Protein AF-A0AAJ5A5W4-F1 (afdb_monomer_lite)

Radius of gyration: 17.96 Å; chains: 1; bounding box: 40×36×42 Å

Foldseek 3Di:
DPPLVCLQLVNVLVVVVVVCCVPPNQAADEQEAEALGLLSQLVNCVVCVSNHPYYHYHHDNPDDVVNVVDDLVNVLVVLVCVQPVAKDQDPVRQVVVVCVVDVDDDPVSSVVSQQQWDQDPNMTGGPDDSVSSSSSD

Secondary structure (DSSP, 8-state):
--TGGGGSHHHHHHHHHHHHHHHHTT--EEEEEETHHHHHHHHHHHH-GGGEEEEEEESSSS--GGGGT--HHHHHHHHHHHHHH-EESSHHHHHHHHHHHSS---HHHHHHHHHTEEEETTEEEESS-HHHHHHT-

InterPro domains:
  IPR000073 Alpha/beta hydrolase fold-1 [PF00561] (14-70)
  IPR029058 Alpha/Beta hydrolase fold [G3DSA:3.40.50.1820] (3-135)
  IPR029058 Alpha/Beta hydrolase fold [SSF53474] (20-70)
  IPR050266 AB hydrolase superfamily [PTHR43798] (7-115)

pLDDT: mean 90.35, std 6.99, range [50.94, 97.75]

Organism: Lysinibacillus sphaericus (NCBI:txid1421)

Sequence (137 aa):
MTEEAAYLPSNVIALIEKMLTQKLGNKKFYLIGHSLGADLALHYAATFPKQIAGLILLDGGYLSSQDMGMTVEMELQNIESFCNDVRFSSWDEFFNRKKEELSRWSTELEAASRAQVKALDGEIRLALSTFTSTIAN

Structure (mmCIF, N/CA/C/O backbone):
data_AF-A0AAJ5A5W4-F1
#
_entry.id   AF-A0AAJ5A5W4-F1
#
loop_
_atom_site.group_PDB
_atom_site.id
_atom_site.type_symbol
_atom_site.label_atom_id
_atom_site.label_alt_id
_atom_site.label_comp_id
_atom_site.label_asym_id
_atom_site.label_entity_id
_atom_site.label_seq_id
_atom_site.pdbx_PDB_ins_code
_atom_site.Cartn_x
_atom_site.Cartn_y
_atom_site.Cartn_z
_atom_site.occupancy
_atom_site.B_iso_or_equiv
_atom_site.auth_seq_id
_atom_site.auth_comp_id
_atom_site.auth_asym_id
_atom_site.auth_atom_id
_atom_site.pdbx_PDB_model_num
ATOM 1 N N . MET A 1 1 ? -8.975 15.685 -10.532 1.00 50.94 1 MET A N 1
ATOM 2 C CA . MET A 1 1 ? -7.807 15.033 -9.906 1.00 50.94 1 MET A CA 1
ATOM 3 C C . MET A 1 1 ? -6.994 14.403 -11.014 1.00 50.94 1 MET A C 1
ATOM 5 O O . MET A 1 1 ? -7.603 13.893 -11.946 1.00 50.94 1 MET A O 1
ATOM 9 N N . THR A 1 2 ? -5.667 14.477 -10.949 1.00 65.25 2 THR A N 1
ATOM 10 C CA . THR A 1 2 ? -4.829 13.596 -11.773 1.00 65.25 2 THR A CA 1
ATOM 11 C C . THR A 1 2 ? -5.143 12.143 -11.407 1.00 65.25 2 THR A C 1
ATOM 13 O O . THR A 1 2 ? -5.598 11.881 -10.291 1.00 65.25 2 THR A O 1
ATOM 16 N N . GLU A 1 3 ? -4.934 11.209 -12.333 1.00 79.31 3 GLU A N 1
ATOM 17 C CA . GLU A 1 3 ? -5.112 9.773 -12.068 1.00 79.31 3 GLU A CA 1
ATOM 18 C C . GLU A 1 3 ? -4.286 9.330 -10.847 1.00 79.31 3 GLU A C 1
ATOM 20 O O . GLU A 1 3 ? -4.777 8.613 -9.983 1.00 79.31 3 GLU A O 1
ATOM 25 N N . GLU A 1 4 ? -3.085 9.886 -10.691 1.00 82.00 4 GLU A N 1
ATOM 26 C CA . GLU A 1 4 ? -2.177 9.586 -9.580 1.00 82.00 4 GLU A CA 1
ATOM 27 C C . GLU A 1 4 ? -2.664 10.104 -8.220 1.00 82.00 4 GLU A C 1
ATOM 29 O O . GLU A 1 4 ? -2.498 9.434 -7.206 1.00 82.00 4 GLU A O 1
ATOM 34 N N . ALA A 1 5 ? -3.338 11.259 -8.166 1.00 84.19 5 ALA A N 1
ATOM 35 C CA . ALA A 1 5 ? -3.869 11.778 -6.903 1.00 84.19 5 ALA A CA 1
ATOM 36 C C . ALA A 1 5 ? -4.951 10.862 -6.301 1.00 84.19 5 ALA A C 1
ATOM 38 O O . ALA A 1 5 ? -5.216 10.929 -5.099 1.00 84.19 5 ALA A O 1
ATOM 39 N N . ALA A 1 6 ? -5.579 9.998 -7.108 1.00 87.44 6 ALA A N 1
ATOM 40 C CA . ALA A 1 6 ? -6.508 8.987 -6.607 1.00 87.44 6 ALA A CA 1
ATOM 41 C C . ALA A 1 6 ? -5.825 7.956 -5.689 1.00 87.44 6 ALA A C 1
ATOM 43 O O . ALA A 1 6 ? -6.507 7.355 -4.862 1.00 87.44 6 ALA A O 1
ATOM 44 N N . TYR A 1 7 ? -4.500 7.807 -5.787 1.00 88.25 7 TYR A N 1
ATOM 45 C CA . TYR A 1 7 ? -3.698 6.897 -4.968 1.00 88.25 7 TYR A CA 1
ATOM 46 C C . TYR A 1 7 ? -3.205 7.506 -3.652 1.00 88.25 7 TYR A C 1
ATOM 48 O O . TYR A 1 7 ? -2.560 6.806 -2.877 1.00 88.25 7 TYR A O 1
ATOM 56 N N . LEU A 1 8 ? -3.534 8.769 -3.349 1.00 90.31 8 LEU A N 1
ATOM 57 C CA . LEU A 1 8 ? -3.280 9.320 -2.014 1.00 90.31 8 LEU A CA 1
ATOM 58 C C . LEU A 1 8 ? -3.928 8.420 -0.947 1.00 90.31 8 LEU A C 1
ATOM 60 O O . LEU A 1 8 ? -5.093 8.043 -1.130 1.00 90.31 8 LEU A O 1
ATOM 64 N N . PRO A 1 9 ? -3.254 8.136 0.186 1.00 90.06 9 PRO A N 1
ATOM 65 C CA . PRO A 1 9 ? -3.772 7.220 1.198 1.00 90.06 9 PRO A CA 1
ATOM 66 C C . PRO A 1 9 ? -5.204 7.551 1.625 1.00 90.06 9 PRO A C 1
ATOM 68 O O . PRO A 1 9 ? -6.063 6.679 1.631 1.00 90.06 9 PRO A O 1
ATOM 71 N N . SER A 1 10 ? -5.523 8.825 1.859 1.00 91.44 10 SER A N 1
ATOM 72 C CA . SER A 1 10 ? -6.882 9.264 2.214 1.00 91.44 10 SER A CA 1
ATOM 73 C C . SER A 1 10 ? -7.945 8.916 1.160 1.00 91.44 10 SER A C 1
ATOM 75 O O . SER A 1 10 ? -9.065 8.538 1.511 1.00 91.44 10 SER A O 1
ATOM 77 N N . ASN A 1 11 ? -7.605 8.992 -0.128 1.00 94.00 11 ASN A N 1
ATOM 78 C CA . ASN A 1 11 ? -8.512 8.655 -1.225 1.00 94.00 11 ASN A CA 1
ATOM 79 C C . ASN A 1 11 ? -8.690 7.139 -1.361 1.00 94.00 11 ASN A C 1
ATOM 81 O O . ASN A 1 11 ? -9.815 6.668 -1.551 1.00 94.00 11 ASN A O 1
ATOM 85 N N . VAL A 1 12 ? -7.608 6.373 -1.193 1.00 94.00 12 VAL A N 1
ATOM 86 C CA . VAL A 1 12 ? -7.657 4.905 -1.155 1.00 94.00 12 VAL A CA 1
ATOM 87 C C . VAL A 1 12 ? -8.518 4.432 0.020 1.00 94.00 12 VAL A C 1
ATOM 89 O O . VAL A 1 12 ? -9.384 3.577 -0.156 1.00 94.00 12 VAL A O 1
ATOM 92 N N . ILE A 1 13 ? -8.367 5.044 1.195 1.00 95.56 13 ILE A N 1
ATOM 93 C CA . ILE A 1 13 ? -9.171 4.754 2.389 1.00 95.56 13 ILE A CA 1
ATOM 94 C C . ILE A 1 13 ? -10.654 5.053 2.154 1.00 95.56 13 ILE A C 1
ATOM 96 O O . ILE A 1 13 ? -11.503 4.226 2.487 1.00 95.56 13 ILE A O 1
ATOM 100 N N . ALA A 1 14 ? -10.982 6.182 1.519 1.00 95.00 14 ALA A N 1
ATOM 101 C CA . ALA A 1 14 ? -12.362 6.509 1.160 1.00 95.00 14 ALA A CA 1
ATOM 102 C C . ALA A 1 14 ? -12.968 5.500 0.165 1.00 95.00 14 ALA A C 1
ATOM 104 O O . ALA A 1 14 ? -14.149 5.151 0.264 1.00 95.00 14 ALA A O 1
ATOM 105 N N . LEU A 1 15 ? -12.168 5.002 -0.784 1.00 95.31 15 LEU A N 1
ATOM 106 C CA . LEU A 1 15 ? -12.597 3.969 -1.725 1.00 95.31 15 LEU A CA 1
ATOM 107 C C . LEU A 1 15 ? -12.845 2.628 -1.022 1.00 95.31 15 LEU A C 1
ATOM 109 O O . LEU A 1 15 ? -13.897 2.018 -1.236 1.00 95.31 15 LEU A O 1
ATOM 113 N N . ILE A 1 16 ? -11.912 2.195 -0.169 1.00 95.19 16 ILE A N 1
ATOM 114 C CA . ILE A 1 16 ? -12.045 0.983 0.650 1.00 95.19 16 ILE A CA 1
ATOM 115 C C . ILE A 1 16 ? -13.313 1.076 1.500 1.00 95.19 16 ILE A C 1
ATOM 117 O O . ILE A 1 16 ? -14.120 0.148 1.497 1.00 95.19 16 ILE A O 1
ATOM 121 N N . GLU A 1 17 ? -13.543 2.215 2.152 1.00 95.75 17 GLU A N 1
ATOM 122 C CA . GLU A 1 17 ? -14.725 2.428 2.982 1.00 95.75 17 GLU A CA 1
ATOM 123 C C . GLU A 1 17 ? -16.028 2.282 2.204 1.00 95.75 17 GLU A C 1
ATOM 125 O O . GLU A 1 17 ? -16.952 1.578 2.622 1.00 95.75 17 GLU A O 1
ATOM 130 N N . LYS A 1 18 ? -16.093 2.896 1.021 1.00 95.94 18 LYS A N 1
ATOM 131 C CA . LYS A 1 18 ? -17.255 2.764 0.146 1.00 95.94 18 LYS A CA 1
ATOM 132 C C . LYS A 1 18 ? -17.523 1.297 -0.201 1.00 95.94 18 LYS A C 1
ATOM 134 O O . LYS A 1 18 ? -18.677 0.868 -0.167 1.00 95.94 18 LYS A O 1
ATOM 139 N N . MET A 1 19 ? -16.483 0.525 -0.517 1.00 95.44 19 MET A N 1
ATOM 140 C CA . MET A 1 19 ? -16.618 -0.898 -0.842 1.00 95.44 19 MET A CA 1
ATOM 141 C C . MET A 1 19 ? -17.059 -1.730 0.368 1.00 95.44 19 MET A C 1
ATOM 143 O O . MET A 1 19 ? -17.942 -2.582 0.236 1.00 95.44 19 MET A O 1
ATOM 147 N N . LEU A 1 20 ? -16.482 -1.479 1.545 1.00 95.19 20 LEU A N 1
ATOM 148 C CA . LEU A 1 20 ? -16.808 -2.201 2.774 1.00 95.19 20 LEU A CA 1
ATOM 149 C C . LEU A 1 20 ? -18.234 -1.905 3.231 1.00 95.19 20 LEU A C 1
ATOM 151 O O . LEU A 1 20 ? -18.993 -2.847 3.454 1.00 95.19 20 LEU A O 1
ATOM 155 N N . THR A 1 21 ? -18.652 -0.638 3.242 1.00 93.88 21 THR A N 1
ATOM 156 C CA . THR A 1 21 ? -20.037 -0.257 3.563 1.00 93.88 21 THR A CA 1
ATOM 157 C C . THR A 1 21 ? -21.031 -0.906 2.598 1.00 93.88 21 THR A C 1
ATOM 159 O O . THR A 1 21 ? -22.067 -1.417 3.020 1.00 93.88 21 THR A O 1
ATOM 162 N N . GLN A 1 22 ? -20.717 -0.965 1.298 1.00 95.81 22 GLN A N 1
ATOM 163 C CA . GLN A 1 22 ? -21.579 -1.627 0.312 1.00 95.81 22 GLN A CA 1
ATOM 164 C C . GLN A 1 22 ? -21.724 -3.138 0.545 1.00 95.81 22 GLN A C 1
ATOM 166 O O . GLN A 1 22 ? -22.773 -3.705 0.239 1.00 95.81 22 GLN A O 1
ATOM 171 N N . LYS A 1 23 ? -20.682 -3.808 1.049 1.00 94.88 23 LYS A N 1
ATOM 172 C CA . LYS A 1 23 ? -20.665 -5.269 1.228 1.00 94.88 23 LYS A CA 1
ATOM 173 C C . LYS A 1 23 ? -21.113 -5.719 2.616 1.00 94.88 23 LYS A C 1
ATOM 175 O O . LYS A 1 23 ? -21.761 -6.756 2.737 1.00 94.88 23 LYS A O 1
ATOM 180 N N . LEU A 1 24 ? -20.755 -4.967 3.650 1.00 94.69 24 LEU A N 1
ATOM 181 C CA . LEU A 1 24 ? -20.910 -5.341 5.056 1.00 94.69 24 LEU A CA 1
ATOM 182 C C . LEU A 1 24 ? -21.946 -4.473 5.786 1.00 94.69 24 LEU A C 1
ATOM 184 O O . LEU A 1 24 ? -22.426 -4.867 6.854 1.00 94.69 24 LEU A O 1
ATOM 188 N N . GLY A 1 25 ? -22.332 -3.330 5.211 1.00 92.38 25 GLY A N 1
ATOM 189 C CA . GLY A 1 25 ? -23.177 -2.339 5.870 1.00 92.38 25 GLY A CA 1
ATOM 190 C C . GLY A 1 25 ? -22.504 -1.808 7.133 1.00 92.38 25 GLY A C 1
ATOM 191 O O . GLY A 1 25 ? -21.308 -1.558 7.148 1.00 92.38 25 GLY A O 1
ATOM 192 N N . ASN A 1 26 ? -23.269 -1.711 8.220 1.00 89.06 26 ASN A N 1
ATOM 193 C CA . ASN A 1 26 ? -22.789 -1.181 9.504 1.00 89.06 26 ASN A CA 1
ATOM 194 C C . ASN A 1 26 ? -22.221 -2.262 10.444 1.00 89.06 26 ASN A C 1
ATOM 196 O O . ASN A 1 26 ? -22.122 -2.046 11.655 1.00 89.06 26 ASN A O 1
ATOM 200 N N . LYS A 1 27 ? -21.943 -3.469 9.938 1.00 94.69 27 LYS A N 1
ATOM 201 C CA . LYS A 1 27 ? -21.432 -4.562 10.773 1.00 94.69 27 LYS A CA 1
ATOM 202 C C . LYS A 1 27 ? -19.977 -4.303 11.127 1.00 94.69 27 LYS A C 1
ATOM 204 O O . LYS A 1 27 ? -19.191 -3.926 10.268 1.00 94.69 27 LYS A O 1
ATOM 209 N N . LYS A 1 28 ? -19.609 -4.586 12.378 1.00 96.81 28 LYS A N 1
ATOM 210 C CA . LYS A 1 28 ? -18.199 -4.601 12.764 1.00 96.81 28 LYS A CA 1
ATOM 211 C C . LYS A 1 28 ? -17.480 -5.788 12.129 1.00 96.81 28 LYS A C 1
ATOM 213 O O . LYS A 1 28 ? -18.059 -6.871 12.036 1.00 96.81 28 LYS A O 1
ATOM 218 N N . PHE A 1 29 ? -16.220 -5.604 11.757 1.00 97.25 29 PHE A N 1
ATOM 219 C CA . PHE A 1 29 ? -15.388 -6.648 11.160 1.00 97.25 29 PHE A CA 1
ATOM 220 C C . PHE A 1 29 ? -13.948 -6.602 11.677 1.00 97.25 29 PHE A C 1
ATOM 222 O O . PHE A 1 29 ? -13.493 -5.599 12.226 1.00 97.25 29 PHE A O 1
ATOM 229 N N . TYR A 1 30 ? -13.236 -7.714 11.514 1.00 97.62 30 TYR A N 1
ATOM 230 C CA . TYR A 1 30 ? -11.796 -7.767 11.733 1.00 97.62 30 TYR A CA 1
ATOM 231 C C . TYR A 1 30 ? -11.086 -7.316 10.463 1.00 97.62 30 TYR A C 1
ATOM 233 O O . TYR A 1 30 ? -11.425 -7.779 9.374 1.00 97.62 30 TYR A O 1
ATOM 241 N N . LEU A 1 31 ? -10.116 -6.420 10.610 1.00 97.06 31 LEU A N 1
ATOM 242 C CA . LEU A 1 31 ? -9.307 -5.924 9.509 1.00 97.06 31 LEU A CA 1
ATOM 243 C C . LEU A 1 31 ? -7.886 -6.457 9.654 1.00 97.06 31 LEU A C 1
ATOM 245 O O . LEU A 1 31 ? -7.284 -6.352 10.721 1.00 97.06 31 LEU A O 1
ATOM 249 N N . ILE A 1 32 ? -7.366 -7.038 8.579 1.00 97.06 32 ILE A N 1
ATOM 250 C CA . ILE A 1 32 ? -5.987 -7.503 8.497 1.00 97.06 32 ILE A CA 1
ATOM 251 C C . ILE A 1 32 ? -5.290 -6.788 7.346 1.00 97.06 32 ILE A C 1
ATOM 253 O O . ILE A 1 32 ? -5.837 -6.709 6.246 1.00 97.06 32 ILE A O 1
ATOM 257 N N . GLY A 1 33 ? -4.100 -6.264 7.614 1.00 95.56 33 GLY A N 1
ATOM 258 C CA . GLY A 1 33 ? -3.254 -5.610 6.626 1.00 95.56 33 GLY A CA 1
ATOM 259 C C . GLY A 1 33 ? -1.831 -6.151 6.690 1.00 95.56 33 GLY A C 1
ATOM 260 O O . GLY A 1 33 ? -1.361 -6.530 7.760 1.00 95.56 33 GLY A O 1
ATOM 261 N N . HIS A 1 34 ? -1.161 -6.204 5.541 1.00 94.56 34 HIS A N 1
ATOM 262 C CA . HIS A 1 34 ? 0.229 -6.641 5.413 1.00 94.56 34 HIS A CA 1
ATOM 263 C C . HIS A 1 34 ? 1.040 -5.613 4.623 1.00 94.56 34 HIS A C 1
ATOM 265 O O . HIS A 1 34 ? 0.541 -5.145 3.595 1.00 94.56 34 HIS A O 1
ATOM 271 N N . SER A 1 35 ? 2.268 -5.302 5.060 1.00 90.62 35 SER A N 1
ATOM 272 C CA . SER A 1 35 ? 3.137 -4.295 4.422 1.00 90.62 35 SER A CA 1
ATOM 273 C C . SER A 1 35 ? 2.375 -2.968 4.236 1.00 90.62 35 SER A C 1
ATOM 275 O O . SER A 1 35 ? 1.711 -2.541 5.177 1.00 90.62 35 SER A O 1
ATOM 277 N N . LEU A 1 36 ? 2.327 -2.382 3.033 1.00 89.12 36 LEU A N 1
ATOM 278 C CA . LEU A 1 36 ? 1.514 -1.188 2.734 1.00 89.12 36 LEU A CA 1
ATOM 279 C C . LEU A 1 36 ? 0.037 -1.339 3.150 1.00 89.12 36 LEU A C 1
ATOM 281 O O . LEU A 1 36 ? -0.628 -0.399 3.586 1.00 89.12 36 LEU A O 1
ATOM 285 N N . GLY A 1 37 ? -0.507 -2.550 3.026 1.00 93.25 37 GLY A N 1
ATOM 286 C CA . GLY A 1 37 ? -1.867 -2.846 3.460 1.00 93.25 37 GLY A CA 1
ATOM 287 C C . GLY A 1 37 ? -2.051 -2.723 4.974 1.00 93.25 37 GLY A C 1
ATOM 288 O O . GLY A 1 37 ? -3.168 -2.471 5.414 1.00 93.25 37 GLY A O 1
ATOM 289 N N . ALA A 1 38 ? -0.993 -2.894 5.771 1.00 94.38 38 ALA A N 1
ATOM 290 C CA . ALA A 1 38 ? -1.012 -2.682 7.216 1.00 94.38 38 ALA A CA 1
ATOM 291 C C . ALA A 1 38 ? -1.079 -1.186 7.557 1.00 94.38 38 ALA A C 1
ATOM 293 O O . ALA A 1 38 ? -1.890 -0.808 8.402 1.00 94.38 38 ALA A O 1
ATOM 294 N N . ASP A 1 39 ? -0.331 -0.335 6.848 1.00 91.94 39 ASP A N 1
ATOM 295 C CA . ASP A 1 39 ? -0.401 1.125 7.012 1.00 91.94 39 ASP A CA 1
ATOM 296 C C . ASP A 1 39 ? -1.795 1.651 6.648 1.00 91.94 39 ASP A C 1
ATOM 298 O O . ASP A 1 39 ? -2.427 2.388 7.412 1.00 91.94 39 ASP A O 1
ATOM 302 N N . LEU A 1 40 ? -2.345 1.178 5.523 1.00 94.62 40 LEU A N 1
ATOM 303 C CA . LEU A 1 40 ? -3.719 1.484 5.123 1.00 94.62 40 LEU A CA 1
ATOM 304 C C . LEU A 1 40 ? -4.745 0.935 6.123 1.00 94.62 40 LEU A C 1
ATOM 306 O O . LEU A 1 40 ? -5.713 1.620 6.447 1.00 94.62 40 LEU A O 1
ATOM 310 N N . ALA A 1 41 ? -4.557 -0.280 6.641 1.00 95.69 41 ALA A N 1
ATOM 311 C CA . ALA A 1 41 ? -5.464 -0.856 7.629 1.00 95.69 41 ALA A CA 1
ATOM 312 C C . ALA A 1 41 ? -5.464 -0.056 8.939 1.00 95.69 41 ALA A C 1
ATOM 314 O O . ALA A 1 41 ? -6.530 0.169 9.519 1.00 95.69 41 ALA A O 1
ATOM 315 N N . LEU A 1 42 ? -4.293 0.412 9.378 1.00 94.81 42 LEU A N 1
ATOM 316 C CA . LEU A 1 42 ? -4.173 1.277 10.544 1.00 94.81 42 LEU A CA 1
ATOM 317 C C . LEU A 1 42 ? -4.857 2.626 10.305 1.00 94.81 42 LEU A C 1
ATOM 319 O O . LEU A 1 42 ? -5.663 3.049 11.136 1.00 94.81 42 LEU A O 1
ATOM 323 N N . HIS A 1 43 ? -4.601 3.263 9.158 1.00 94.44 43 HIS A N 1
ATOM 324 C CA . HIS A 1 43 ? -5.259 4.514 8.779 1.00 94.44 43 HIS A CA 1
ATOM 325 C C . HIS A 1 43 ? -6.784 4.333 8.761 1.00 94.44 43 HIS A C 1
ATOM 327 O O . HIS A 1 43 ? -7.506 5.082 9.418 1.00 94.44 43 HIS A O 1
ATOM 333 N N . TYR A 1 44 ? -7.282 3.281 8.108 1.00 96.44 44 TYR A N 1
ATOM 334 C CA . TYR A 1 44 ? -8.710 2.978 8.042 1.00 96.44 44 TYR A CA 1
ATOM 335 C C . TYR A 1 44 ? -9.310 2.814 9.444 1.00 96.44 44 TYR A C 1
ATOM 337 O O . TYR A 1 44 ? -10.348 3.402 9.755 1.00 96.44 44 TYR A O 1
ATOM 345 N N . ALA A 1 45 ? -8.653 2.036 10.310 1.00 95.94 45 ALA A N 1
ATOM 346 C CA . ALA A 1 45 ? -9.125 1.785 11.665 1.00 95.94 45 ALA A CA 1
ATOM 347 C C . ALA A 1 45 ? -9.145 3.055 12.528 1.00 95.94 45 ALA A C 1
ATOM 349 O O . ALA A 1 45 ? -10.065 3.228 13.331 1.00 95.94 45 ALA A O 1
ATOM 350 N N . ALA A 1 46 ? -8.179 3.957 12.335 1.00 95.06 46 ALA A N 1
ATOM 351 C CA . ALA A 1 46 ? -8.143 5.256 12.999 1.00 95.06 46 ALA A CA 1
ATOM 352 C C . ALA A 1 46 ? -9.263 6.192 12.507 1.00 95.06 46 ALA A C 1
ATOM 354 O O . ALA A 1 46 ? -9.857 6.913 13.309 1.00 95.06 46 ALA A O 1
ATOM 355 N N . THR A 1 47 ? -9.593 6.161 11.210 1.00 96.12 47 THR A N 1
ATOM 356 C CA . THR A 1 47 ? -10.666 6.982 10.624 1.00 96.12 47 THR A CA 1
ATOM 357 C C . THR A 1 47 ? -12.067 6.449 10.953 1.00 96.12 47 THR A C 1
ATOM 359 O O . THR A 1 47 ? -12.972 7.235 11.242 1.00 96.12 47 THR A O 1
ATOM 362 N N . PHE A 1 48 ? -12.263 5.125 10.957 1.00 95.69 48 PHE A N 1
ATOM 363 C CA . PHE A 1 48 ? -13.570 4.474 11.134 1.00 95.69 48 PHE A CA 1
ATOM 364 C C . PHE A 1 48 ? -13.609 3.480 12.313 1.00 95.69 48 PHE A C 1
ATOM 366 O O . PHE A 1 48 ? -14.073 2.345 12.161 1.00 95.69 48 PHE A O 1
ATOM 373 N N . PRO A 1 49 ? -13.224 3.882 13.539 1.00 95.75 49 PRO A N 1
ATOM 374 C CA . PRO A 1 49 ? -13.021 2.953 14.657 1.00 95.75 49 PRO A CA 1
ATOM 375 C C . PRO A 1 49 ? -14.294 2.201 15.069 1.00 95.75 49 PRO A C 1
ATOM 377 O O . PRO A 1 49 ? -14.236 1.094 15.598 1.00 95.75 49 PRO A O 1
ATOM 380 N N . LYS A 1 50 ? -15.477 2.770 14.801 1.00 95.44 50 LYS A N 1
ATOM 381 C CA . LYS A 1 50 ? -16.768 2.136 15.118 1.00 95.44 50 LYS A CA 1
ATOM 382 C C . LYS A 1 50 ? -17.043 0.874 14.296 1.00 95.44 50 LYS A C 1
ATOM 384 O O . LYS A 1 50 ? -17.853 0.061 14.738 1.00 95.44 50 LYS A O 1
ATOM 389 N N . GLN A 1 51 ? -16.391 0.716 13.145 1.00 94.88 51 GLN A N 1
ATOM 390 C CA . GLN A 1 51 ? -16.562 -0.428 12.246 1.00 94.88 51 GLN A CA 1
ATOM 391 C C . GLN A 1 51 ? -15.568 -1.562 12.533 1.00 94.88 51 GLN A C 1
ATOM 393 O O . GLN A 1 51 ? -15.731 -2.673 12.036 1.00 94.88 51 GLN A O 1
ATOM 398 N N . ILE A 1 52 ? -14.573 -1.324 13.388 1.00 97.31 52 ILE A N 1
ATOM 399 C CA . ILE A 1 52 ? -13.514 -2.292 13.664 1.00 97.31 52 ILE A CA 1
ATOM 400 C C . ILE A 1 52 ? -13.851 -3.119 14.908 1.00 97.31 52 ILE A C 1
ATOM 402 O O . ILE A 1 52 ? -14.083 -2.593 15.997 1.00 97.31 52 ILE A O 1
ATOM 406 N N . ALA A 1 53 ? -13.894 -4.440 14.738 1.00 97.75 53 ALA A N 1
ATOM 407 C CA . ALA A 1 53 ? -13.942 -5.419 15.825 1.00 97.75 53 ALA A CA 1
ATOM 408 C C . ALA A 1 53 ? -12.535 -5.787 16.324 1.00 97.75 53 ALA A C 1
ATOM 410 O O . ALA A 1 53 ? -12.361 -6.110 17.496 1.00 97.75 53 ALA A O 1
ATOM 411 N N . GLY A 1 54 ? -11.538 -5.717 15.441 1.00 97.44 54 GLY A N 1
ATOM 412 C CA . GLY A 1 54 ? -10.128 -5.927 15.753 1.00 97.44 54 GLY A CA 1
ATOM 413 C C . GLY A 1 54 ? -9.246 -5.638 14.540 1.00 97.44 54 GLY A C 1
ATOM 414 O O . GLY A 1 54 ? -9.718 -5.703 13.404 1.00 97.44 54 GLY A O 1
ATOM 415 N N . LEU A 1 55 ? -7.981 -5.311 14.795 1.00 97.31 55 LEU A N 1
ATOM 416 C CA . LEU A 1 55 ? -6.984 -4.968 13.784 1.00 97.31 55 LEU A CA 1
ATOM 417 C C . LEU A 1 55 ? -5.776 -5.899 13.926 1.00 97.31 55 LEU A C 1
ATOM 419 O O . LEU A 1 55 ? -5.265 -6.076 15.031 1.00 97.31 55 LEU A O 1
ATOM 423 N N . ILE A 1 56 ? -5.336 -6.489 12.817 1.00 96.94 56 ILE A N 1
ATOM 424 C CA . ILE A 1 56 ? -4.143 -7.336 12.737 1.00 96.94 56 ILE A CA 1
ATOM 425 C C . ILE A 1 56 ? -3.197 -6.706 11.717 1.00 96.94 56 ILE A C 1
ATOM 427 O O . ILE A 1 56 ? -3.560 -6.536 10.553 1.00 96.94 56 ILE A O 1
ATOM 431 N N . LEU A 1 57 ? -1.990 -6.365 12.160 1.00 95.81 57 LEU A N 1
ATOM 432 C CA . LEU A 1 57 ? -0.952 -5.762 11.329 1.00 95.81 57 LEU A CA 1
ATOM 433 C C . LEU A 1 57 ? 0.173 -6.776 11.143 1.00 95.81 57 LEU A C 1
ATOM 435 O O . LEU A 1 57 ? 0.732 -7.270 12.122 1.00 95.81 57 LEU A O 1
ATOM 439 N N . LEU A 1 58 ? 0.467 -7.118 9.892 1.00 93.31 58 LEU A N 1
ATOM 440 C CA . LEU A 1 58 ? 1.530 -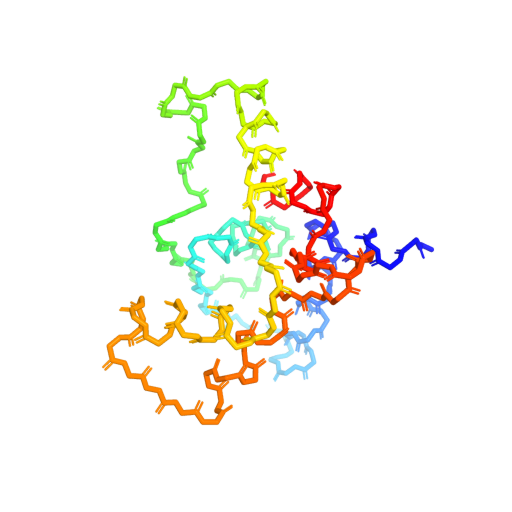8.047 9.531 1.00 93.31 58 LEU A CA 1
ATOM 441 C C . LEU A 1 58 ? 2.664 -7.270 8.865 1.00 93.31 58 LEU A C 1
ATOM 443 O O . LEU A 1 58 ? 2.502 -6.800 7.743 1.00 93.31 58 LEU A O 1
ATOM 447 N N . ASP A 1 59 ? 3.798 -7.159 9.554 1.00 88.19 59 ASP A N 1
ATOM 448 C CA . ASP A 1 59 ? 5.029 -6.566 9.010 1.00 88.19 59 ASP A CA 1
ATOM 449 C C . ASP A 1 59 ? 4.818 -5.168 8.380 1.00 88.19 59 ASP A C 1
ATOM 451 O O . ASP A 1 59 ? 5.193 -4.902 7.242 1.00 88.19 59 ASP A O 1
ATOM 455 N N . GLY A 1 60 ? 4.107 -4.294 9.102 1.00 86.31 60 GLY A N 1
ATOM 456 C CA . GLY A 1 60 ? 3.804 -2.915 8.696 1.00 86.31 60 GLY A CA 1
ATOM 457 C C . GLY A 1 60 ? 2.866 -2.211 9.688 1.00 86.31 60 GLY A C 1
ATOM 458 O O . GLY A 1 60 ? 2.422 -2.821 10.667 1.00 86.31 60 GLY A O 1
ATOM 459 N N . GLY A 1 61 ? 2.558 -0.931 9.470 1.00 82.81 61 GLY A N 1
ATOM 460 C CA . GLY A 1 61 ? 1.608 -0.138 10.261 1.00 82.81 61 GLY A CA 1
ATOM 461 C C . GLY A 1 61 ? 2.124 0.378 11.605 1.00 82.81 61 GLY A C 1
ATOM 462 O O . GLY A 1 61 ? 1.731 1.459 12.027 1.00 82.81 61 GLY A O 1
ATOM 463 N N . TYR A 1 62 ? 2.972 -0.372 12.312 1.00 81.38 62 TYR A N 1
ATOM 464 C CA . TYR A 1 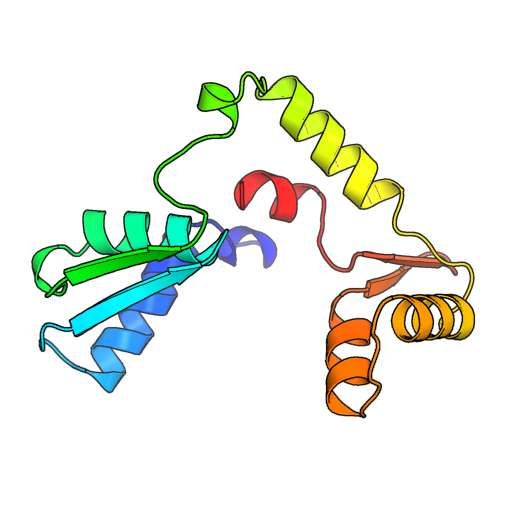62 ? 3.399 0.002 13.669 1.00 81.38 62 TYR A CA 1
ATOM 465 C C . TYR A 1 62 ? 4.790 0.637 13.742 1.00 81.38 62 TYR A C 1
ATOM 467 O O . TYR A 1 62 ? 5.000 1.544 14.542 1.00 81.38 62 TYR A O 1
ATOM 475 N N . LEU A 1 63 ? 5.735 0.144 12.941 1.00 79.69 63 LEU A N 1
ATOM 476 C CA . LEU A 1 63 ? 7.096 0.672 12.878 1.00 79.69 63 LEU A CA 1
ATOM 477 C C . LEU A 1 63 ? 7.218 1.546 11.638 1.00 79.69 63 LEU A C 1
ATOM 479 O O . LEU A 1 63 ? 6.906 1.092 10.539 1.00 79.69 63 LEU A O 1
ATOM 483 N N . SER A 1 64 ? 7.686 2.775 11.822 1.00 78.31 64 SER A N 1
ATOM 484 C CA . SER A 1 64 ? 8.053 3.652 10.718 1.00 78.31 64 SER A CA 1
ATOM 485 C C . SER A 1 64 ? 9.510 3.428 10.321 1.00 78.31 64 SER A C 1
ATOM 487 O O . SER A 1 64 ? 10.336 2.980 11.121 1.00 78.31 64 SER A O 1
ATOM 489 N N . SER A 1 65 ? 9.873 3.807 9.101 1.00 77.94 65 SER A N 1
ATOM 490 C CA . SER A 1 65 ? 11.272 3.791 8.669 1.00 77.94 65 SER A CA 1
ATOM 491 C C . SER A 1 65 ? 12.162 4.676 9.549 1.00 77.94 65 SER A C 1
ATOM 493 O O . SER A 1 65 ? 13.336 4.363 9.752 1.00 77.94 65 SER A O 1
ATOM 495 N N . GLN A 1 66 ? 11.602 5.736 10.144 1.00 81.56 66 GLN A N 1
ATOM 496 C CA . GLN A 1 66 ? 12.308 6.590 11.104 1.00 81.56 66 GLN A CA 1
ATOM 497 C C . GLN A 1 66 ? 12.687 5.825 12.375 1.00 81.56 66 GLN A C 1
ATOM 499 O O . GLN A 1 66 ? 13.800 5.991 12.874 1.00 81.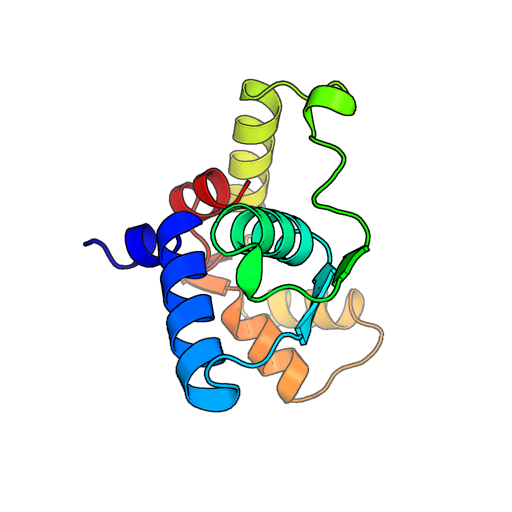56 66 GLN A O 1
ATOM 504 N N . ASP A 1 67 ? 11.819 4.927 12.852 1.00 84.62 67 ASP A N 1
ATOM 505 C CA . ASP A 1 67 ? 12.126 4.037 13.981 1.00 84.62 67 ASP A CA 1
ATOM 506 C C . ASP A 1 67 ? 13.278 3.071 13.654 1.00 84.62 67 ASP A C 1
ATOM 508 O O . ASP A 1 67 ? 13.952 2.569 14.554 1.00 84.62 67 ASP A O 1
ATOM 512 N N . MET A 1 68 ? 13.540 2.845 12.363 1.00 81.38 68 MET A N 1
ATOM 513 C CA . MET A 1 68 ? 14.667 2.059 11.853 1.00 81.38 68 MET A CA 1
ATOM 514 C C . MET A 1 68 ? 15.887 2.917 11.473 1.00 81.38 68 MET A C 1
ATOM 516 O O . MET A 1 68 ? 16.853 2.399 10.914 1.00 81.38 68 MET A O 1
ATOM 520 N N . GLY A 1 69 ? 15.875 4.217 11.786 1.00 87.06 69 GLY A N 1
ATOM 521 C CA . GLY A 1 69 ? 16.983 5.138 11.520 1.00 87.06 69 GLY A CA 1
ATOM 522 C C . GLY A 1 69 ? 17.052 5.673 10.086 1.00 87.06 69 GLY A C 1
ATOM 523 O O . GLY A 1 69 ? 18.061 6.275 9.720 1.00 87.06 69 GLY A O 1
ATOM 524 N N . MET A 1 70 ? 16.007 5.480 9.279 1.00 86.81 70 MET A N 1
ATOM 525 C CA . MET A 1 70 ? 15.915 6.045 7.931 1.00 86.81 70 MET A CA 1
ATOM 526 C C . MET A 1 70 ? 15.421 7.489 7.990 1.00 86.81 70 MET A C 1
ATOM 528 O O . MET A 1 70 ? 14.392 7.774 8.60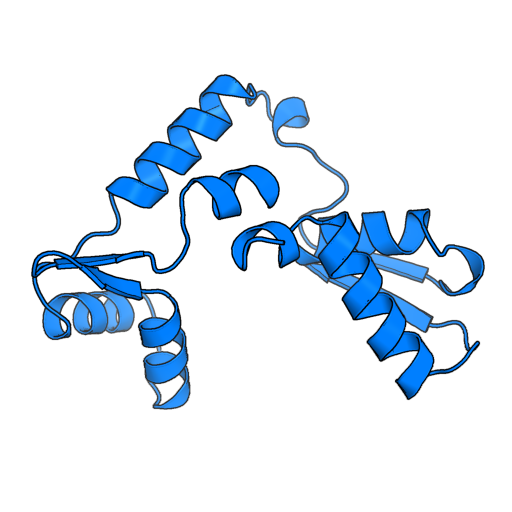4 1.00 86.81 70 MET A O 1
ATOM 532 N N . THR A 1 71 ? 16.128 8.409 7.330 1.00 91.06 71 THR A N 1
ATOM 533 C CA . THR A 1 71 ? 15.633 9.782 7.155 1.00 91.06 71 THR A CA 1
ATOM 534 C C . THR A 1 71 ? 14.725 9.874 5.936 1.00 91.06 71 THR A C 1
ATOM 536 O O . THR A 1 71 ? 14.859 9.095 4.991 1.00 91.06 71 THR A O 1
ATOM 539 N N . VAL A 1 72 ? 13.843 10.874 5.926 1.00 86.75 72 VAL A N 1
ATOM 540 C CA . VAL A 1 72 ? 12.951 11.140 4.787 1.00 86.75 72 VAL A CA 1
ATOM 541 C C . VAL A 1 72 ? 13.757 11.355 3.503 1.00 86.75 72 VAL A C 1
ATOM 543 O O . VAL A 1 72 ? 13.395 10.853 2.445 1.00 86.75 72 VAL A O 1
ATOM 546 N N . GLU A 1 73 ? 14.894 12.049 3.579 1.00 89.81 73 GLU A N 1
ATOM 547 C CA . GLU A 1 73 ? 15.766 12.267 2.423 1.00 89.81 73 GLU A CA 1
ATOM 548 C C . GLU A 1 73 ? 16.337 10.952 1.878 1.00 89.81 73 GLU A C 1
ATOM 550 O O . GLU A 1 73 ? 16.373 10.765 0.663 1.00 89.81 73 GLU A O 1
ATOM 555 N N . MET A 1 74 ? 16.748 10.030 2.758 1.00 88.62 74 MET A N 1
ATOM 556 C CA . MET A 1 74 ? 17.236 8.709 2.349 1.00 88.62 74 MET A CA 1
ATOM 557 C C . MET A 1 74 ? 16.127 7.873 1.710 1.00 88.62 74 MET A C 1
ATOM 559 O O . MET A 1 74 ? 16.365 7.199 0.711 1.00 88.62 74 MET A O 1
ATOM 563 N N . GLU A 1 75 ? 14.908 7.927 2.247 1.00 87.00 75 GLU A N 1
ATOM 564 C CA . GLU A 1 75 ? 13.758 7.244 1.648 1.00 87.00 75 GLU A CA 1
ATOM 565 C C . GLU A 1 75 ? 13.442 7.773 0.252 1.00 87.00 75 GLU A C 1
ATOM 567 O O . GLU A 1 75 ? 13.278 6.984 -0.677 1.00 87.00 75 GLU A O 1
ATOM 572 N N . LEU A 1 76 ? 13.414 9.097 0.081 1.00 88.81 76 LEU A N 1
ATOM 573 C CA . LEU A 1 76 ? 13.169 9.722 -1.217 1.00 88.81 76 LEU A CA 1
ATOM 574 C C . LEU A 1 76 ? 14.242 9.334 -2.241 1.00 88.81 76 LEU A C 1
ATOM 576 O 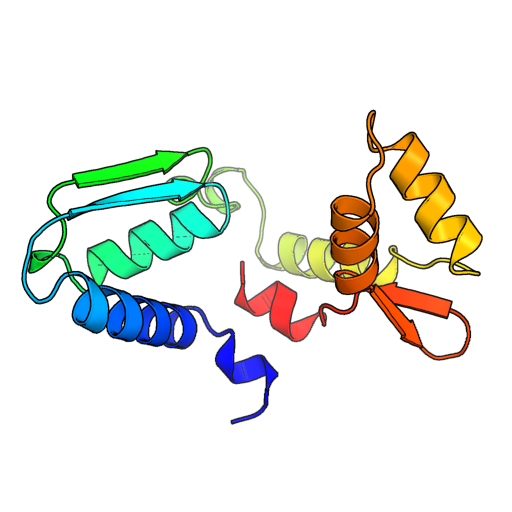O . LEU A 1 76 ? 13.904 8.986 -3.372 1.00 88.81 76 LEU A O 1
ATOM 580 N N . GLN A 1 77 ? 15.515 9.326 -1.835 1.00 89.75 77 GLN A N 1
ATOM 581 C CA . GLN A 1 77 ? 16.620 8.877 -2.687 1.00 89.75 77 GLN A CA 1
ATOM 582 C C . GLN A 1 77 ? 16.489 7.397 -3.066 1.00 89.75 77 GLN A C 1
ATOM 584 O O . GLN A 1 77 ? 16.689 7.039 -4.227 1.00 89.75 77 GLN A O 1
ATOM 589 N N . ASN A 1 78 ? 16.109 6.537 -2.120 1.00 87.81 78 ASN A N 1
ATOM 590 C CA . ASN A 1 78 ? 15.906 5.113 -2.384 1.00 87.81 78 ASN A CA 1
ATOM 591 C C . ASN A 1 78 ? 14.733 4.870 -3.339 1.00 87.81 78 ASN A C 1
ATOM 593 O O . ASN A 1 78 ? 14.850 4.053 -4.252 1.00 87.81 78 ASN A O 1
ATOM 597 N N . ILE A 1 79 ? 13.624 5.593 -3.158 1.00 87.81 79 ILE A N 1
ATOM 598 C CA . ILE A 1 79 ? 12.465 5.540 -4.055 1.00 87.81 79 ILE A CA 1
ATOM 599 C C . ILE A 1 79 ? 12.867 5.977 -5.466 1.00 87.81 79 ILE A C 1
ATOM 601 O O . ILE A 1 79 ? 12.497 5.321 -6.443 1.00 87.81 79 ILE A O 1
ATOM 605 N N . GLU A 1 80 ? 13.636 7.060 -5.585 1.00 88.81 80 GLU A N 1
ATOM 606 C CA . GLU A 1 80 ? 14.107 7.561 -6.874 1.00 88.81 80 GLU A CA 1
ATOM 607 C C . GLU A 1 80 ? 15.046 6.564 -7.568 1.00 88.81 80 GLU A C 1
ATOM 609 O O . GLU A 1 80 ? 14.833 6.260 -8.744 1.00 88.81 80 GLU A O 1
ATOM 614 N N . SER A 1 81 ? 16.027 6.006 -6.848 1.00 89.25 81 SER A N 1
ATOM 615 C CA . SER A 1 81 ? 16.923 4.969 -7.380 1.00 89.25 81 SER A CA 1
ATOM 616 C C . SER A 1 81 ? 16.122 3.756 -7.835 1.00 89.25 81 SER A C 1
ATOM 618 O O . SER A 1 81 ? 16.219 3.360 -8.988 1.00 89.25 81 SER A O 1
ATOM 620 N N . PHE A 1 82 ? 15.228 3.232 -6.991 1.00 86.88 82 PHE A N 1
ATOM 621 C CA . PHE A 1 82 ? 14.381 2.092 -7.338 1.00 86.88 82 PHE A CA 1
ATOM 622 C C . PHE A 1 82 ? 13.552 2.335 -8.609 1.00 86.88 82 PHE A C 1
ATOM 624 O O . PHE A 1 82 ? 13.526 1.489 -9.505 1.00 86.88 82 PHE A O 1
ATOM 631 N N . CYS A 1 83 ? 12.906 3.500 -8.722 1.00 86.62 83 CYS A N 1
ATOM 632 C CA . CYS A 1 83 ? 12.117 3.845 -9.906 1.00 86.62 83 CYS A CA 1
ATOM 633 C C . CYS A 1 83 ? 12.982 3.943 -11.173 1.00 86.62 83 CYS A C 1
ATOM 635 O O . CYS A 1 83 ? 12.525 3.597 -12.265 1.00 86.62 83 CYS A O 1
ATOM 637 N N . ASN A 1 84 ? 14.226 4.404 -11.032 1.00 87.50 84 ASN A N 1
ATOM 638 C CA . ASN A 1 84 ? 15.159 4.567 -12.138 1.00 87.50 84 ASN A CA 1
ATOM 639 C C . ASN A 1 84 ? 15.910 3.285 -12.509 1.00 87.50 84 ASN A C 1
ATOM 641 O O . ASN A 1 84 ? 16.221 3.121 -13.683 1.00 87.50 84 ASN A O 1
ATOM 645 N N . ASP A 1 85 ? 16.180 2.386 -11.569 1.00 89.06 85 ASP A N 1
ATOM 646 C CA . ASP A 1 85 ? 17.039 1.218 -11.785 1.00 89.06 85 ASP A CA 1
ATOM 647 C C . ASP A 1 85 ? 16.283 0.042 -12.413 1.00 89.06 85 ASP A C 1
ATOM 649 O O . ASP A 1 85 ? 16.879 -0.809 -13.079 1.00 89.06 85 ASP A O 1
ATOM 653 N N . VAL A 1 86 ? 14.957 -0.018 -12.250 1.00 87.00 86 VAL A N 1
ATOM 654 C CA . VAL A 1 86 ? 14.133 -1.052 -12.888 1.00 87.00 86 VAL A CA 1
ATOM 655 C C . VAL A 1 86 ? 13.919 -0.706 -14.362 1.00 87.00 86 VAL A C 1
ATOM 657 O O . VAL A 1 86 ? 12.924 -0.087 -14.756 1.00 87.00 86 VAL A O 1
ATOM 660 N N . ARG A 1 87 ? 14.883 -1.131 -15.182 1.00 92.50 87 ARG A N 1
ATOM 661 C CA . ARG A 1 87 ? 14.894 -0.974 -16.639 1.00 92.50 87 ARG A CA 1
ATOM 662 C C . ARG A 1 87 ? 15.340 -2.259 -17.314 1.00 92.50 87 ARG A C 1
ATOM 664 O O . ARG A 1 87 ? 16.286 -2.899 -16.865 1.00 92.50 87 ARG A O 1
ATOM 671 N N . PHE A 1 88 ? 14.680 -2.599 -18.415 1.00 94.06 88 PHE A N 1
ATOM 672 C CA . PHE A 1 88 ? 15.042 -3.734 -19.262 1.00 94.06 88 PHE A CA 1
ATOM 673 C C . PHE A 1 88 ? 15.036 -3.322 -20.727 1.00 94.06 88 PHE A C 1
ATOM 675 O O . PHE A 1 88 ? 14.219 -2.501 -21.152 1.00 94.06 88 PHE A O 1
ATOM 682 N N . SER A 1 89 ? 15.920 -3.933 -21.509 1.00 94.19 89 SER A N 1
ATOM 683 C CA . SER A 1 89 ? 16.041 -3.672 -22.945 1.00 94.19 89 SER A CA 1
ATOM 684 C C . SER A 1 89 ? 14.916 -4.312 -23.765 1.00 94.19 89 SER A C 1
ATOM 686 O O . SER A 1 89 ? 14.655 -3.903 -24.894 1.00 94.19 89 SER A O 1
ATOM 688 N N . SER A 1 90 ? 14.234 -5.323 -23.214 1.00 94.81 90 SER A N 1
ATOM 689 C CA . SER A 1 90 ? 13.147 -6.031 -23.892 1.00 94.81 90 SER A CA 1
ATOM 690 C C . SER A 1 90 ? 12.180 -6.707 -22.916 1.00 94.81 90 SER A C 1
ATOM 692 O O . SER A 1 90 ? 12.495 -6.944 -21.748 1.00 94.81 90 SER A O 1
ATOM 694 N N . TRP A 1 91 ? 10.993 -7.063 -23.415 1.00 94.06 91 TRP A N 1
ATOM 695 C CA . TRP A 1 91 ? 10.028 -7.877 -22.669 1.00 94.06 91 TRP A CA 1
ATOM 696 C C . TRP A 1 91 ? 10.579 -9.263 -22.324 1.00 94.06 91 TRP A C 1
ATOM 698 O O . TRP A 1 91 ? 10.311 -9.760 -21.233 1.00 94.06 91 TRP A O 1
ATOM 708 N N . ASP A 1 92 ? 11.358 -9.870 -23.221 1.00 94.75 92 ASP A N 1
ATOM 709 C CA . ASP A 1 92 ? 11.940 -11.195 -22.998 1.00 94.75 92 ASP A CA 1
ATOM 710 C C . ASP A 1 92 ? 12.951 -11.170 -21.850 1.00 94.75 92 ASP A C 1
ATOM 712 O O . ASP A 1 92 ? 12.907 -12.036 -20.979 1.00 94.75 92 ASP A O 1
ATOM 716 N N . GLU A 1 93 ? 13.807 -10.145 -21.791 1.00 94.94 93 GLU A N 1
ATOM 717 C CA . GLU A 1 93 ? 14.733 -9.940 -20.672 1.00 94.94 93 GLU A CA 1
ATOM 718 C C . GLU A 1 93 ? 13.977 -9.797 -19.343 1.00 94.94 93 GLU A C 1
ATOM 720 O O . GLU A 1 93 ? 14.283 -10.496 -18.374 1.00 94.94 93 GLU A O 1
ATOM 725 N N . PHE A 1 94 ? 12.941 -8.951 -19.314 1.00 94.69 94 PHE A N 1
ATOM 726 C CA . PHE A 1 94 ? 12.112 -8.753 -18.127 1.00 94.69 94 PHE A CA 1
ATOM 727 C C . PHE A 1 94 ? 11.467 -10.060 -17.644 1.00 94.69 94 PHE A C 1
ATOM 729 O O . PHE A 1 94 ? 11.564 -10.409 -16.464 1.00 94.69 94 PHE A O 1
ATOM 736 N N . PHE A 1 95 ? 10.816 -10.808 -18.541 1.00 94.06 95 PHE A N 1
ATOM 737 C CA . PHE A 1 95 ? 10.142 -12.048 -18.160 1.00 94.06 95 PHE A CA 1
ATOM 738 C C . PHE A 1 95 ? 11.117 -13.162 -17.795 1.00 94.06 95 PHE A C 1
ATOM 740 O O . PHE A 1 95 ? 10.809 -13.939 -16.893 1.00 94.06 95 PHE A O 1
ATOM 747 N N . ASN A 1 96 ? 12.281 -13.246 -18.441 1.00 93.31 96 ASN A N 1
ATOM 748 C CA . ASN A 1 96 ? 13.308 -14.215 -18.063 1.00 93.31 96 ASN A CA 1
ATOM 749 C C . ASN A 1 96 ? 13.822 -13.936 -16.650 1.00 93.31 96 ASN A C 1
ATOM 751 O O . ASN A 1 96 ? 13.804 -14.843 -15.822 1.00 93.31 96 ASN A O 1
ATOM 755 N N . ARG A 1 97 ? 14.124 -12.673 -16.318 1.00 92.56 97 ARG A N 1
ATOM 756 C CA . ARG A 1 97 ? 14.497 -12.302 -14.946 1.00 92.56 97 ARG A CA 1
ATOM 757 C C . ARG A 1 97 ? 13.394 -12.629 -13.940 1.00 92.56 97 ARG A C 1
ATOM 759 O O . ARG A 1 97 ? 13.670 -13.180 -12.880 1.00 92.56 97 ARG A O 1
ATOM 766 N N . LYS A 1 98 ? 12.126 -12.353 -14.268 1.00 92.19 98 LYS A N 1
ATOM 767 C CA . LYS A 1 98 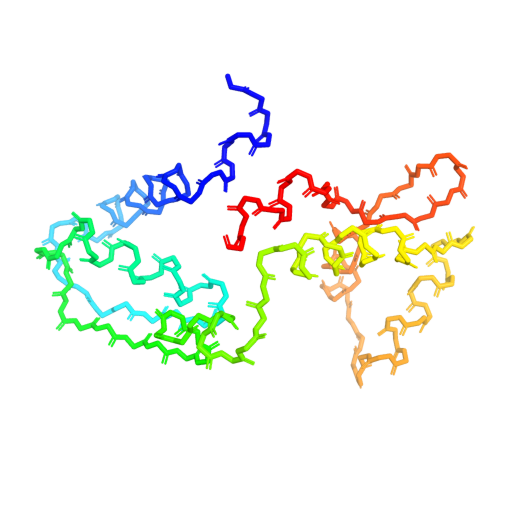? 11.001 -12.699 -13.383 1.00 92.19 98 LYS A CA 1
ATOM 768 C C . LYS A 1 98 ? 10.829 -14.207 -13.198 1.00 92.19 98 LYS A C 1
ATOM 770 O O . LYS A 1 98 ? 10.461 -14.625 -12.107 1.00 92.19 98 LYS A O 1
ATOM 775 N N . LYS A 1 99 ? 11.111 -15.022 -14.218 1.00 92.38 99 LYS A N 1
ATOM 776 C CA . LYS A 1 99 ? 11.120 -16.494 -14.118 1.00 92.38 99 LYS A CA 1
ATOM 777 C C . LYS A 1 99 ? 12.281 -17.026 -13.280 1.00 92.38 99 LYS A C 1
ATOM 779 O O . LYS A 1 99 ? 12.137 -18.079 -12.675 1.00 92.38 99 LYS A O 1
ATOM 784 N N . GLU A 1 100 ? 13.414 -16.332 -13.256 1.00 92.06 100 GLU A N 1
ATOM 785 C CA . GLU A 1 100 ? 14.543 -16.675 -12.384 1.00 92.06 100 GLU A CA 1
ATOM 786 C C . GLU A 1 100 ? 14.259 -16.297 -10.922 1.00 92.06 100 GLU A C 1
ATOM 788 O O . GLU A 1 100 ? 14.542 -17.078 -10.017 1.00 92.06 100 GLU A O 1
ATOM 793 N N . GLU A 1 101 ? 13.655 -15.125 -10.691 1.00 90.56 101 GLU A N 1
ATOM 794 C CA . GLU A 1 101 ? 13.254 -14.648 -9.357 1.00 90.56 101 GLU A CA 1
ATOM 795 C C . GLU A 1 101 ? 12.105 -15.480 -8.761 1.00 90.56 101 GLU A C 1
ATOM 797 O O . GLU A 1 101 ? 12.069 -15.742 -7.556 1.00 90.56 101 GLU A O 1
ATOM 802 N N . LEU A 1 102 ? 11.141 -15.890 -9.590 1.00 88.50 102 LEU A N 1
ATOM 803 C CA . LEU A 1 102 ? 9.978 -16.659 -9.165 1.00 88.50 102 LEU A CA 1
ATOM 804 C C . LEU A 1 102 ? 10.212 -18.150 -9.410 1.00 88.50 102 LEU A C 1
ATOM 806 O O . LEU A 1 102 ? 10.246 -18.611 -10.543 1.00 88.50 102 LEU A O 1
ATOM 810 N N . SER A 1 103 ? 10.212 -18.950 -8.345 1.00 84.56 103 SER A N 1
ATOM 811 C CA . SER A 1 103 ? 10.323 -20.419 -8.423 1.00 84.56 103 SER A CA 1
ATOM 812 C C . SER A 1 103 ? 9.165 -21.126 -9.155 1.00 84.56 103 SER A C 1
ATOM 814 O O . SER A 1 103 ? 9.165 -22.349 -9.287 1.00 84.56 103 SER A O 1
ATOM 816 N N . ARG A 1 104 ? 8.159 -20.376 -9.619 1.00 91.31 104 ARG A N 1
ATOM 817 C CA . ARG A 1 104 ? 6.991 -20.852 -10.367 1.00 91.31 104 ARG A CA 1
ATOM 818 C C . ARG A 1 104 ? 6.605 -19.846 -11.449 1.00 91.31 104 ARG A C 1
ATOM 820 O O . ARG A 1 104 ? 6.730 -18.641 -11.246 1.00 91.31 104 ARG A O 1
ATOM 827 N N . TRP A 1 105 ? 6.046 -20.340 -12.553 1.00 94.62 105 TRP A N 1
ATOM 828 C CA . TRP A 1 105 ? 5.545 -19.501 -13.642 1.00 94.62 105 TRP A CA 1
ATOM 829 C C . TRP A 1 105 ? 4.147 -19.933 -14.083 1.00 94.62 105 TRP A C 1
ATOM 831 O O . TRP A 1 105 ? 3.893 -21.121 -14.271 1.00 94.62 105 TRP A O 1
ATOM 841 N N . SER A 1 106 ? 3.244 -18.968 -14.249 1.00 94.25 106 SER A N 1
ATOM 842 C CA . SER A 1 106 ? 1.882 -19.181 -14.746 1.00 94.25 106 SER A CA 1
ATOM 843 C C . SER A 1 106 ? 1.413 -17.969 -15.549 1.00 94.25 106 SER A C 1
ATOM 845 O O . SER A 1 106 ? 2.029 -16.902 -15.491 1.00 94.25 106 SER A O 1
ATOM 847 N N . THR A 1 107 ? 0.309 -18.113 -16.281 1.00 94.06 107 THR A N 1
ATOM 848 C CA . THR A 1 107 ? -0.284 -17.018 -17.061 1.00 94.06 107 THR A CA 1
ATOM 849 C C . THR A 1 107 ? -0.690 -15.838 -16.172 1.00 94.06 107 THR A C 1
ATOM 851 O O . THR A 1 107 ? -0.516 -14.683 -16.554 1.00 94.06 107 THR A O 1
ATOM 854 N N . GLU A 1 108 ? -1.164 -16.105 -14.954 1.00 94.19 108 GLU A N 1
ATOM 855 C CA . GLU A 1 108 ? -1.532 -15.078 -13.976 1.00 94.19 108 GLU A CA 1
ATOM 856 C C . GLU A 1 108 ? -0.301 -14.322 -13.465 1.00 94.19 108 GLU A C 1
ATOM 858 O O . GLU A 1 108 ? -0.344 -13.101 -13.329 1.00 94.19 108 GLU A O 1
ATOM 863 N N . LEU A 1 109 ? 0.812 -15.025 -13.219 1.00 93.00 109 LEU A N 1
ATOM 864 C CA . LEU A 1 109 ? 2.073 -14.404 -12.801 1.00 93.00 109 LEU A CA 1
ATOM 865 C C . LEU A 1 109 ? 2.699 -13.576 -13.919 1.00 93.00 109 LEU A C 1
ATOM 867 O O . LEU A 1 109 ? 3.259 -12.513 -13.650 1.00 93.00 109 LEU A O 1
ATOM 871 N N . GLU A 1 110 ? 2.571 -14.019 -15.167 1.00 93.88 110 GLU A N 1
ATOM 872 C CA . GLU A 1 110 ? 2.989 -13.223 -16.314 1.00 93.88 110 GLU A CA 1
ATOM 873 C C . GLU A 1 110 ? 2.153 -11.943 -16.429 1.00 93.88 110 GLU A C 1
ATOM 875 O O . GLU A 1 110 ? 2.719 -10.858 -16.554 1.00 93.88 110 GLU A O 1
ATOM 880 N N . ALA A 1 111 ? 0.823 -12.042 -16.322 1.00 94.12 111 ALA A N 1
ATOM 881 C CA . ALA A 1 111 ? -0.066 -10.882 -16.349 1.00 94.12 111 ALA A CA 1
ATOM 882 C C . ALA A 1 111 ? 0.233 -9.901 -15.200 1.00 94.12 111 ALA A C 1
ATOM 884 O O . ALA A 1 111 ? 0.343 -8.695 -15.428 1.00 94.12 111 ALA A O 1
ATOM 885 N N . ALA A 1 112 ? 0.440 -10.417 -13.985 1.00 92.44 112 ALA A N 1
ATOM 886 C CA . ALA A 1 112 ? 0.810 -9.616 -12.821 1.00 92.44 112 ALA A CA 1
ATOM 887 C C . ALA A 1 112 ? 2.195 -8.967 -12.972 1.00 92.44 112 ALA A C 1
ATOM 889 O O . ALA A 1 112 ? 2.385 -7.824 -12.565 1.00 92.44 112 ALA A O 1
ATOM 890 N N . SER A 1 113 ? 3.160 -9.666 -13.575 1.00 93.19 113 SER A N 1
ATOM 891 C CA . SER A 1 113 ? 4.487 -9.112 -13.871 1.00 93.19 113 SER A CA 1
ATOM 892 C C . SER A 1 113 ? 4.395 -8.020 -14.932 1.00 93.19 113 SER A C 1
ATOM 894 O O . SER A 1 113 ? 4.957 -6.944 -14.763 1.00 93.19 113 SER A O 1
ATOM 896 N N . ARG A 1 114 ? 3.622 -8.250 -15.999 1.00 94.06 114 ARG A N 1
ATOM 897 C CA . ARG A 1 114 ? 3.399 -7.270 -17.067 1.00 94.06 114 ARG A CA 1
ATOM 898 C C . ARG A 1 114 ? 2.767 -5.983 -16.541 1.00 94.06 114 ARG A C 1
ATOM 900 O O . ARG A 1 114 ? 3.163 -4.916 -16.981 1.00 94.06 114 ARG A O 1
ATOM 907 N N . ALA A 1 115 ? 1.831 -6.072 -15.596 1.00 93.12 115 ALA A N 1
ATOM 908 C CA . ALA A 1 115 ? 1.177 -4.904 -15.004 1.00 93.12 115 ALA A CA 1
ATOM 909 C C . ALA A 1 115 ? 2.125 -4.006 -14.182 1.00 93.12 115 ALA A C 1
ATOM 911 O O . ALA A 1 115 ? 1.816 -2.837 -13.964 1.00 93.12 115 ALA A O 1
ATOM 912 N N . GLN A 1 116 ? 3.277 -4.523 -13.737 1.00 91.06 116 GLN A N 1
ATOM 913 C CA . GLN A 1 116 ? 4.259 -3.751 -12.963 1.00 91.06 116 GLN A CA 1
ATOM 914 C C . GLN A 1 116 ? 5.083 -2.796 -13.832 1.00 91.06 116 GLN A C 1
ATOM 916 O O . GLN A 1 116 ? 5.695 -1.867 -13.304 1.00 91.06 116 GLN A O 1
ATOM 921 N N . VAL A 1 117 ? 5.123 -3.015 -15.148 1.00 94.19 117 VAL A N 1
ATOM 922 C CA . VAL A 1 117 ? 6.013 -2.308 -16.072 1.00 94.19 117 VAL A CA 1
ATOM 923 C C . VAL A 1 117 ? 5.273 -1.805 -17.311 1.00 94.19 117 VAL A C 1
ATOM 925 O O . VAL A 1 117 ? 4.197 -2.278 -17.665 1.00 94.19 117 VAL A O 1
ATOM 928 N N . LYS A 1 118 ? 5.858 -0.830 -18.002 1.00 93.88 118 LYS A N 1
ATOM 929 C CA . LYS A 1 118 ? 5.368 -0.284 -19.269 1.00 93.88 118 LYS A CA 1
ATOM 930 C C . LYS A 1 118 ? 6.528 -0.038 -20.226 1.00 93.88 118 LYS A C 1
ATOM 932 O O . LYS A 1 118 ? 7.646 0.235 -19.795 1.00 93.88 118 LYS A O 1
ATOM 937 N N . ALA A 1 119 ? 6.249 -0.117 -21.524 1.00 93.31 119 ALA A N 1
ATOM 938 C CA . ALA A 1 119 ? 7.215 0.266 -22.544 1.00 93.31 119 ALA A CA 1
ATOM 939 C C . ALA A 1 119 ? 7.280 1.799 -22.639 1.00 93.31 119 ALA A C 1
ATOM 941 O O . ALA A 1 119 ? 6.255 2.446 -22.860 1.00 93.31 119 ALA A O 1
ATOM 942 N N . LEU A 1 120 ? 8.469 2.373 -22.466 1.00 89.88 120 LEU A N 1
ATOM 943 C CA . LEU A 1 120 ? 8.723 3.808 -22.551 1.00 89.88 120 LEU A CA 1
ATOM 944 C C . LEU A 1 120 ? 10.096 4.039 -23.189 1.00 89.88 120 LEU A C 1
ATOM 946 O O . LEU A 1 120 ? 11.091 3.485 -22.733 1.00 89.88 120 LEU A O 1
ATOM 950 N N . ASP A 1 121 ? 10.142 4.845 -24.250 1.00 88.06 121 ASP A N 1
ATOM 951 C CA . ASP A 1 121 ? 11.371 5.189 -24.986 1.00 88.06 121 ASP A CA 1
ATOM 952 C C . ASP A 1 121 ? 12.180 3.977 -25.492 1.00 88.06 121 ASP A C 1
ATOM 954 O O . ASP A 1 121 ? 13.403 4.022 -25.572 1.00 88.06 121 ASP A O 1
ATOM 958 N N . GLY A 1 122 ? 11.501 2.874 -25.830 1.00 89.00 122 GLY A N 1
ATOM 959 C CA . GLY A 1 122 ? 12.149 1.635 -26.280 1.00 89.00 122 GLY A CA 1
ATOM 960 C C . GLY A 1 122 ? 12.673 0.738 -25.154 1.00 89.00 122 GLY A C 1
ATOM 961 O O . GLY A 1 122 ? 13.179 -0.341 -25.440 1.00 89.00 122 GLY A O 1
ATOM 962 N N . GLU A 1 123 ? 12.499 1.135 -23.893 1.00 93.19 123 GLU A N 1
ATOM 963 C CA . GLU A 1 123 ? 12.828 0.336 -22.711 1.00 93.19 123 GLU A CA 1
ATOM 964 C C . GLU A 1 123 ? 11.559 -0.148 -22.005 1.00 93.19 123 GLU A C 1
ATOM 966 O O . GLU A 1 123 ? 10.482 0.439 -22.134 1.00 93.19 123 GLU A O 1
ATOM 971 N N . ILE A 1 124 ? 11.686 -1.199 -21.202 1.00 94.62 124 ILE A N 1
ATOM 972 C CA . ILE A 1 124 ? 10.660 -1.619 -20.247 1.00 94.62 124 ILE A CA 1
ATOM 973 C C . ILE A 1 124 ? 11.014 -1.019 -18.889 1.00 94.62 124 ILE A C 1
ATOM 975 O O . ILE A 1 124 ? 12.063 -1.335 -18.333 1.00 94.62 124 ILE A O 1
ATOM 979 N N . ARG A 1 125 ? 10.150 -0.148 -18.364 1.00 93.50 125 ARG A N 1
ATOM 980 C CA . ARG A 1 125 ? 10.349 0.584 -17.099 1.00 93.50 125 ARG A CA 1
ATOM 981 C C . ARG A 1 125 ? 9.191 0.339 -16.144 1.00 93.50 125 ARG A C 1
ATOM 983 O O . ARG A 1 125 ? 8.132 -0.105 -16.583 1.00 93.50 125 ARG A O 1
ATOM 990 N N . LEU A 1 126 ? 9.344 0.667 -14.862 1.00 91.69 126 LEU A N 1
ATOM 991 C CA . LEU A 1 126 ? 8.226 0.614 -13.913 1.00 91.69 126 LEU A CA 1
ATOM 992 C C . LEU A 1 126 ? 7.013 1.411 -14.413 1.00 91.69 126 LEU A C 1
ATOM 994 O O . LEU A 1 126 ? 7.119 2.518 -14.950 1.00 91.69 126 LEU A O 1
ATOM 998 N N . ALA A 1 127 ? 5.834 0.817 -14.247 1.00 90.12 127 ALA A N 1
ATOM 999 C CA . ALA A 1 127 ? 4.573 1.488 -14.520 1.00 90.12 127 ALA A CA 1
ATOM 1000 C C . ALA A 1 127 ? 4.301 2.570 -13.466 1.00 90.12 127 ALA A C 1
ATOM 1002 O O . ALA A 1 127 ? 3.826 3.654 -13.821 1.00 90.12 127 ALA A O 1
ATOM 1003 N N . LEU A 1 128 ? 4.662 2.262 -12.214 1.00 86.94 128 LEU A N 1
ATOM 1004 C CA . LEU A 1 128 ? 4.616 3.142 -11.053 1.00 86.94 128 LEU A CA 1
ATOM 1005 C C . LEU A 1 128 ? 5.515 4.367 -11.265 1.00 86.94 128 LEU A C 1
ATOM 1007 O O . LEU A 1 128 ? 6.672 4.235 -11.660 1.00 86.94 128 LEU A O 1
ATOM 1011 N N . SER A 1 129 ? 4.972 5.557 -11.019 1.00 85.81 129 SER A N 1
ATOM 1012 C CA . SER A 1 129 ? 5.732 6.804 -11.071 1.00 85.81 129 SER A CA 1
ATOM 1013 C C . SER A 1 129 ? 6.391 7.107 -9.732 1.00 85.81 129 SER A C 1
ATOM 1015 O O . SER A 1 129 ? 5.861 6.747 -8.682 1.00 85.81 129 SER A O 1
ATOM 1017 N N . THR A 1 130 ? 7.493 7.858 -9.762 1.00 84.25 130 THR A N 1
ATOM 1018 C CA . THR A 1 130 ? 8.161 8.350 -8.548 1.00 84.25 130 THR A CA 1
ATOM 1019 C C . THR A 1 130 ? 7.191 9.097 -7.636 1.00 84.25 130 THR A C 1
ATOM 1021 O O . THR A 1 130 ? 7.192 8.868 -6.435 1.00 84.25 130 THR A O 1
ATOM 1024 N N . PHE A 1 131 ? 6.301 9.923 -8.204 1.00 85.12 131 PHE A N 1
ATOM 1025 C CA . PHE A 1 131 ? 5.281 10.637 -7.434 1.00 85.12 131 PHE A CA 1
ATOM 1026 C C . PHE A 1 131 ? 4.382 9.677 -6.648 1.00 85.12 131 PHE A C 1
ATOM 1028 O O . PHE A 1 131 ? 4.194 9.856 -5.447 1.00 85.12 131 PHE A O 1
ATOM 1035 N N . THR A 1 132 ? 3.861 8.641 -7.313 1.00 83.38 132 THR A N 1
ATOM 1036 C CA . THR A 1 132 ? 2.960 7.674 -6.674 1.00 83.38 132 THR A CA 1
ATOM 1037 C C . THR A 1 132 ? 3.698 6.834 -5.628 1.00 83.38 132 THR A C 1
ATOM 1039 O O . THR A 1 132 ? 3.147 6.579 -4.562 1.00 83.38 132 THR A O 1
ATOM 1042 N N . SER A 1 133 ? 4.954 6.457 -5.889 1.00 80.56 133 SER A N 1
ATOM 1043 C CA . SER A 1 133 ? 5.810 5.769 -4.912 1.00 80.56 133 SER A CA 1
ATOM 1044 C C . SER A 1 133 ? 6.042 6.604 -3.652 1.00 80.56 133 SER A C 1
ATOM 1046 O O . SER A 1 133 ? 5.978 6.075 -2.551 1.00 80.56 133 SER A O 1
ATOM 1048 N N . THR A 1 134 ? 6.279 7.911 -3.798 1.00 83.19 134 THR A N 1
ATOM 1049 C CA . THR A 1 134 ? 6.535 8.806 -2.662 1.00 83.19 134 THR A CA 1
ATOM 1050 C C . THR A 1 134 ? 5.309 8.998 -1.776 1.00 83.19 134 THR A C 1
ATOM 1052 O O . THR A 1 134 ? 5.449 9.037 -0.563 1.00 83.19 134 THR A O 1
ATOM 1055 N N . ILE A 1 135 ? 4.109 9.122 -2.351 1.00 80.19 135 ILE A N 1
ATOM 1056 C CA . ILE A 1 135 ? 2.883 9.332 -1.557 1.00 80.19 135 ILE A CA 1
ATOM 1057 C C . ILE A 1 135 ? 2.330 8.046 -0.926 1.00 80.19 135 ILE A C 1
ATOM 1059 O O . ILE A 1 135 ? 1.395 8.123 -0.130 1.00 80.19 135 ILE A O 1
ATOM 1063 N N . ALA A 1 136 ? 2.833 6.884 -1.349 1.00 68.50 136 ALA A N 1
ATOM 1064 C CA . ALA A 1 136 ? 2.441 5.582 -0.822 1.00 68.50 136 ALA A CA 1
ATOM 1065 C C . ALA A 1 136 ? 3.294 5.136 0.378 1.00 68.50 136 ALA A C 1
ATOM 1067 O O . ALA A 1 136 ? 2.935 4.139 0.996 1.00 68.50 136 ALA A O 1
ATOM 1068 N N . ASN A 1 137 ? 4.383 5.850 0.684 1.00 60.88 137 ASN A N 1
ATOM 1069 C CA . ASN A 1 137 ? 5.241 5.615 1.848 1.00 60.88 137 ASN A CA 1
ATOM 1070 C C . ASN A 1 137 ? 4.798 6.438 3.065 1.00 60.88 137 ASN A C 1
ATOM 1072 O O . ASN A 1 137 ? 4.260 7.554 2.867 1.00 60.88 137 ASN A O 1
#